Protein AF-A0A426TSX7-F1 (afdb_monomer)

Foldseek 3Di:
DDDDDDDDDDDDDDDDDDDDDDPDDDDPPPPPPPDPVVVVVVVVVVVVVVVLLVVLLVQLLVLLVVLLVLLVQLLVCVVVVNLVSNLVSLVSSLVSLVRSCVSDDPVCVVVSVVLNVLSVVLSVCSVPPPPCSSVSSVVSSVSSVVSSVD

Radius of gyration: 36.73 Å; Cα contacts (8 Å, |Δi|>4): 101; chains: 1; bounding box: 90×80×70 Å

Structure (mmCIF, N/CA/C/O backbone):
data_AF-A0A426TSX7-F1
#
_entry.id   AF-A0A426TSX7-F1
#
loop_
_atom_site.group_PDB
_atom_site.id
_atom_site.type_symbol
_atom_site.label_atom_id
_atom_site.label_alt_id
_atom_site.label_comp_id
_atom_site.label_asym_id
_atom_site.label_entity_id
_atom_site.label_seq_id
_ato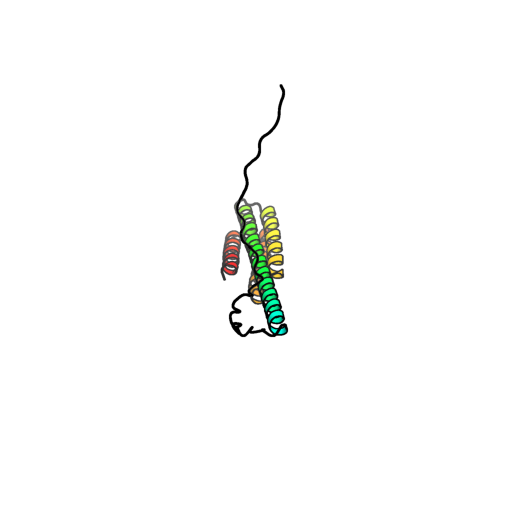m_site.pdbx_PDB_ins_code
_atom_site.Cartn_x
_atom_site.Cartn_y
_atom_site.Cartn_z
_atom_site.occupancy
_atom_site.B_iso_or_equiv
_atom_site.auth_seq_id
_atom_site.auth_comp_id
_atom_site.auth_asym_id
_atom_site.auth_atom_id
_atom_site.pdbx_PDB_model_num
ATOM 1 N N . MET A 1 1 ? 53.652 69.899 -20.343 1.00 41.25 1 MET A N 1
ATOM 2 C CA . MET A 1 1 ? 54.754 68.956 -20.635 1.00 41.25 1 MET A CA 1
ATOM 3 C C . MET A 1 1 ? 54.301 68.113 -21.823 1.00 41.25 1 MET A C 1
ATOM 5 O O . MET A 1 1 ? 53.288 67.455 -21.672 1.00 41.25 1 MET A O 1
ATOM 9 N N . LEU A 1 2 ? 54.712 68.349 -23.075 1.00 38.28 2 LEU A N 1
ATOM 10 C CA . LEU A 1 2 ? 56.045 68.295 -23.712 1.00 38.28 2 LEU A CA 1
ATOM 11 C C . LEU A 1 2 ? 56.627 66.868 -23.847 1.00 38.28 2 LEU A C 1
ATOM 13 O O . LEU A 1 2 ? 57.042 66.286 -22.855 1.00 38.28 2 LEU A O 1
ATOM 17 N N . PHE A 1 3 ? 56.707 66.451 -25.122 1.00 33.59 3 PHE A N 1
ATOM 18 C CA . PHE A 1 3 ? 57.628 65.524 -25.811 1.00 33.59 3 PHE A CA 1
ATOM 19 C C . PHE A 1 3 ? 57.461 63.983 -25.767 1.00 33.59 3 PHE A C 1
ATOM 21 O O . PHE A 1 3 ? 57.418 63.345 -24.724 1.00 33.59 3 PHE A O 1
ATOM 28 N N . ALA A 1 4 ? 57.428 63.427 -26.990 1.00 41.91 4 ALA A N 1
ATOM 29 C CA . ALA A 1 4 ? 57.578 62.028 -27.420 1.00 41.91 4 ALA A CA 1
ATOM 30 C C . ALA A 1 4 ? 59.087 61.673 -27.618 1.00 41.91 4 ALA A C 1
ATOM 32 O O . ALA A 1 4 ? 59.928 62.463 -27.194 1.00 41.91 4 ALA A O 1
ATOM 33 N N . PRO A 1 5 ? 59.478 60.702 -28.473 1.00 62.16 5 PRO A N 1
ATOM 34 C CA . PRO A 1 5 ? 59.404 59.225 -28.441 1.00 62.16 5 PRO A CA 1
ATOM 35 C C . PRO A 1 5 ? 60.822 58.576 -28.522 1.00 62.16 5 PRO A C 1
ATOM 37 O O . PRO A 1 5 ? 61.795 59.294 -28.723 1.00 62.16 5 PRO A O 1
ATOM 40 N N . ALA A 1 6 ? 60.977 57.239 -28.465 1.00 35.38 6 ALA A N 1
ATOM 41 C CA . ALA A 1 6 ? 62.182 56.568 -29.010 1.00 35.38 6 ALA A CA 1
ATOM 42 C C . ALA A 1 6 ? 62.020 55.046 -29.276 1.00 35.38 6 ALA A C 1
ATOM 44 O O . ALA A 1 6 ? 61.793 54.261 -28.361 1.00 35.38 6 ALA A O 1
ATOM 45 N N . LEU A 1 7 ? 62.215 54.655 -30.541 1.00 44.69 7 LEU A N 1
ATOM 46 C CA . LEU A 1 7 ? 62.673 53.350 -31.075 1.00 44.69 7 LEU A CA 1
ATOM 47 C C . LEU A 1 7 ? 64.019 53.632 -31.816 1.00 44.69 7 LEU A C 1
ATOM 49 O O . LEU A 1 7 ? 64.321 54.812 -32.007 1.00 44.69 7 LEU A O 1
ATOM 53 N N . PRO A 1 8 ? 64.692 52.678 -32.502 1.00 61.84 8 PRO A N 1
ATOM 54 C CA . PRO A 1 8 ? 65.390 51.432 -32.128 1.00 61.84 8 PRO A CA 1
ATOM 55 C C . PRO A 1 8 ? 66.887 51.473 -32.592 1.00 61.84 8 PRO A C 1
ATOM 57 O O . PRO A 1 8 ? 67.379 52.545 -32.945 1.00 61.84 8 PRO A O 1
ATOM 60 N N . PRO A 1 9 ? 67.631 50.341 -32.655 1.00 50.03 9 PRO A N 1
ATOM 61 C CA . PRO A 1 9 ? 68.321 50.031 -33.930 1.00 50.03 9 PRO A CA 1
ATOM 62 C C . PRO A 1 9 ? 68.386 48.537 -34.368 1.00 50.03 9 PRO A C 1
ATOM 64 O O . PRO A 1 9 ? 68.792 47.662 -33.610 1.00 50.03 9 PRO A O 1
ATOM 67 N N . THR A 1 10 ? 67.972 48.297 -35.626 1.00 41.41 10 THR A N 1
ATOM 68 C CA . THR A 1 10 ? 68.560 47.574 -36.804 1.00 41.41 10 THR A CA 1
ATOM 69 C C . THR A 1 10 ? 69.954 46.905 -36.605 1.00 41.41 10 THR A C 1
ATOM 71 O O . THR A 1 10 ? 70.786 47.502 -35.937 1.00 41.41 10 THR A O 1
ATOM 74 N N . THR A 1 11 ? 70.383 45.728 -37.122 1.00 38.81 11 THR A N 1
ATOM 75 C CA . THR A 1 11 ? 70.161 44.930 -38.368 1.00 38.81 11 THR A CA 1
ATOM 76 C C . THR A 1 11 ? 70.823 43.536 -38.229 1.00 38.81 11 THR A C 1
ATOM 78 O O . THR A 1 11 ? 71.894 43.477 -37.635 1.00 38.81 11 THR A O 1
ATOM 81 N N . ALA A 1 12 ? 70.311 42.482 -38.893 1.00 35.47 12 ALA A N 1
ATOM 82 C CA . ALA A 1 12 ? 71.093 41.565 -39.759 1.00 35.47 12 ALA A CA 1
ATOM 83 C C . ALA A 1 12 ? 70.191 40.520 -40.460 1.00 35.47 12 ALA A C 1
ATOM 85 O O . ALA A 1 12 ? 69.393 39.828 -39.836 1.00 35.47 12 ALA A O 1
ATOM 86 N N . THR A 1 13 ? 70.351 40.442 -41.778 1.00 46.66 13 THR A N 1
ATOM 87 C CA . THR A 1 13 ? 69.656 39.626 -42.786 1.00 46.66 13 THR A CA 1
ATOM 88 C C . THR A 1 13 ? 70.035 38.141 -42.745 1.00 46.66 13 THR A C 1
ATOM 90 O O . THR A 1 13 ? 71.223 37.843 -42.686 1.00 46.66 13 THR A O 1
ATOM 93 N N . ILE A 1 14 ? 69.073 37.222 -42.941 1.00 40.62 14 ILE A N 1
ATOM 94 C CA . ILE A 1 14 ? 69.319 35.888 -43.533 1.00 40.62 14 ILE A CA 1
ATOM 95 C C . ILE A 1 14 ? 68.201 35.554 -44.540 1.00 40.62 14 ILE A C 1
ATOM 97 O O . ILE A 1 14 ? 67.032 35.867 -44.330 1.00 40.62 14 ILE A O 1
ATOM 101 N N . ALA A 1 15 ? 68.631 34.985 -45.666 1.00 41.19 15 ALA A N 1
ATOM 102 C CA . ALA A 1 15 ? 67.934 34.751 -46.924 1.00 41.19 15 ALA A CA 1
ATOM 103 C C . ALA A 1 15 ? 66.887 33.613 -46.917 1.00 41.19 15 ALA A C 1
ATOM 105 O O . ALA A 1 15 ? 66.852 32.763 -46.032 1.00 41.19 15 ALA A O 1
ATOM 106 N N . ALA A 1 16 ? 66.058 33.608 -47.965 1.00 49.38 16 ALA A N 1
ATOM 107 C CA . ALA A 1 16 ? 64.958 32.685 -48.244 1.00 49.38 16 ALA A CA 1
ATOM 108 C C . ALA A 1 16 ? 65.384 31.270 -48.690 1.00 49.38 16 ALA A C 1
ATOM 110 O O . ALA A 1 16 ? 66.306 31.143 -49.492 1.00 49.38 16 ALA A O 1
ATOM 111 N N . VAL A 1 17 ? 64.613 30.239 -48.300 1.00 44.47 17 VAL A N 1
ATOM 112 C CA . VAL A 1 17 ? 64.403 28.992 -49.074 1.00 44.47 17 VAL A CA 1
ATOM 113 C C . VAL A 1 17 ? 63.034 28.358 -48.739 1.00 44.47 17 VAL A C 1
ATOM 115 O O . VAL A 1 17 ? 62.521 28.522 -47.637 1.00 44.47 17 VAL A O 1
ATOM 118 N N . ALA A 1 18 ? 62.438 27.699 -49.735 1.00 48.75 18 ALA A N 1
ATOM 119 C CA . ALA A 1 18 ? 61.044 27.242 -49.871 1.00 48.75 18 ALA A CA 1
ATOM 120 C C . ALA A 1 18 ? 60.682 25.952 -49.052 1.00 48.75 18 ALA A C 1
ATOM 122 O O . ALA A 1 18 ? 61.526 25.466 -48.304 1.00 48.75 18 ALA A O 1
ATOM 123 N N . PRO A 1 19 ? 59.442 25.403 -49.142 1.00 52.00 19 PRO A N 1
ATOM 124 C CA . PRO A 1 19 ? 58.816 24.549 -48.123 1.00 52.00 19 PRO A CA 1
ATOM 125 C C . PRO A 1 19 ? 59.188 23.060 -48.230 1.00 52.00 19 PRO A C 1
ATOM 127 O O . PRO A 1 19 ? 59.259 22.515 -49.331 1.00 52.00 19 PRO A O 1
ATOM 130 N N . THR A 1 20 ? 59.295 22.368 -47.090 1.00 47.12 20 THR A N 1
ATOM 131 C CA . THR A 1 20 ? 59.410 20.898 -47.040 1.00 47.12 20 THR A CA 1
ATOM 132 C C . THR A 1 20 ? 58.216 20.312 -46.284 1.00 47.12 20 THR A C 1
ATOM 134 O O . THR A 1 20 ? 58.002 20.602 -45.109 1.00 47.12 20 THR A O 1
ATOM 137 N N . ALA A 1 21 ? 57.420 19.517 -46.997 1.00 49.59 21 ALA A N 1
ATOM 138 C CA . ALA A 1 21 ? 56.291 18.736 -46.499 1.00 49.59 21 ALA A CA 1
ATOM 139 C C . ALA A 1 21 ? 56.716 17.707 -45.414 1.00 49.59 21 ALA A C 1
ATOM 141 O O . ALA A 1 21 ? 57.888 17.326 -45.362 1.00 49.59 21 ALA A O 1
ATOM 142 N N . PRO A 1 22 ? 55.788 17.256 -44.545 1.00 57.69 22 PRO A N 1
ATOM 143 C CA . PRO A 1 22 ? 56.086 16.394 -43.395 1.00 57.69 22 PRO A CA 1
ATOM 144 C C . PRO A 1 22 ? 56.437 14.949 -43.803 1.00 57.69 22 PRO A C 1
ATOM 146 O O . PRO A 1 22 ? 56.040 14.507 -44.883 1.00 57.69 22 PRO A O 1
ATOM 149 N N . PRO A 1 23 ? 57.097 14.155 -42.934 1.00 48.78 23 PRO A N 1
ATOM 150 C CA . PRO A 1 23 ? 57.089 12.706 -43.079 1.00 48.78 23 PRO A CA 1
ATOM 151 C C . PRO A 1 23 ? 55.688 12.173 -42.742 1.00 48.78 23 PRO A C 1
ATOM 153 O O . PRO A 1 23 ? 55.265 12.149 -41.586 1.00 48.78 23 PRO A O 1
ATOM 156 N N . THR A 1 24 ? 54.957 11.763 -43.776 1.00 52.91 24 THR A N 1
ATOM 157 C CA . THR A 1 24 ? 53.703 11.011 -43.680 1.00 52.91 24 THR A CA 1
ATOM 158 C C . THR A 1 24 ? 53.946 9.699 -42.932 1.00 52.91 24 THR A C 1
ATOM 160 O O . THR A 1 24 ? 54.622 8.805 -43.441 1.00 52.91 24 THR A O 1
ATOM 163 N N . ALA A 1 25 ? 53.394 9.575 -41.724 1.00 58.25 25 ALA A N 1
ATOM 164 C CA . ALA A 1 25 ? 53.262 8.286 -41.055 1.00 58.25 25 ALA A CA 1
ATOM 165 C C . ALA A 1 25 ? 52.289 7.394 -41.857 1.00 58.25 25 ALA A C 1
ATOM 167 O O . ALA A 1 25 ? 51.297 7.908 -42.383 1.00 58.25 25 ALA A O 1
ATOM 168 N N . PRO A 1 26 ? 52.543 6.078 -41.977 1.00 55.28 26 PRO A N 1
ATOM 169 C CA . PRO A 1 26 ? 51.618 5.177 -42.653 1.00 55.28 26 PRO A CA 1
ATOM 170 C C . PRO A 1 26 ? 50.278 5.147 -41.898 1.00 55.28 26 PRO A C 1
ATOM 172 O O . PRO A 1 26 ? 50.276 5.204 -40.664 1.00 55.28 26 PRO A O 1
ATOM 175 N N . PRO A 1 27 ? 49.133 5.054 -42.597 1.00 52.44 27 PRO A N 1
ATOM 176 C CA . PRO A 1 27 ? 47.844 4.943 -41.935 1.00 52.44 27 PRO A CA 1
ATOM 177 C C . PRO A 1 27 ? 47.809 3.637 -41.140 1.00 52.44 27 PRO A C 1
ATOM 179 O O . PRO A 1 27 ? 47.950 2.543 -41.691 1.00 52.44 27 PRO A O 1
ATOM 182 N N . ALA A 1 28 ? 47.620 3.755 -39.828 1.00 54.03 28 ALA A N 1
ATOM 183 C CA . ALA A 1 28 ? 47.175 2.638 -39.019 1.00 54.03 28 ALA A CA 1
ATOM 184 C C . ALA A 1 28 ? 45.768 2.272 -39.508 1.00 54.03 28 ALA A C 1
ATOM 186 O O . ALA A 1 28 ? 44.803 2.980 -39.231 1.00 54.03 28 ALA A O 1
ATOM 187 N N . ASN A 1 29 ? 45.665 1.184 -40.271 1.00 52.78 29 ASN A N 1
ATOM 188 C CA . ASN A 1 29 ? 44.397 0.534 -40.572 1.00 52.78 29 ASN A CA 1
ATOM 189 C C . ASN A 1 29 ? 43.874 -0.095 -39.277 1.00 52.78 29 ASN A C 1
ATOM 191 O O . ASN A 1 29 ? 44.003 -1.297 -39.058 1.00 52.78 29 ASN A O 1
ATOM 195 N N . THR A 1 30 ? 43.314 0.717 -38.386 1.00 57.16 30 THR A N 1
ATOM 196 C CA . THR A 1 30 ? 42.364 0.216 -37.402 1.00 57.16 30 THR A CA 1
ATOM 197 C C . THR A 1 30 ? 41.161 -0.286 -38.195 1.00 57.16 30 THR A C 1
ATOM 199 O O . THR A 1 30 ? 40.548 0.508 -38.914 1.00 57.16 30 THR A O 1
ATOM 202 N N . PRO A 1 31 ? 40.798 -1.580 -38.129 1.00 50.06 31 PRO A N 1
ATOM 203 C CA . PRO A 1 31 ? 39.512 -2.000 -38.647 1.00 50.06 31 PRO A CA 1
ATOM 204 C C . PRO A 1 31 ? 38.455 -1.260 -37.827 1.00 50.06 31 PRO A C 1
ATOM 206 O O . PRO A 1 31 ? 38.238 -1.554 -36.652 1.00 50.06 31 PRO A O 1
ATOM 209 N N . ALA A 1 32 ? 37.829 -0.252 -38.433 1.00 59.72 32 ALA A N 1
ATOM 210 C CA . ALA A 1 32 ? 36.583 0.285 -37.932 1.00 59.72 32 ALA A CA 1
ATOM 211 C C . ALA A 1 32 ? 35.578 -0.864 -38.020 1.00 59.72 32 ALA A C 1
ATOM 213 O O . ALA A 1 32 ? 35.053 -1.165 -39.093 1.00 59.72 32 ALA A O 1
ATOM 214 N N . SER A 1 33 ? 35.370 -1.554 -36.899 1.00 50.91 33 SER A N 1
ATOM 215 C CA . SER A 1 33 ? 34.226 -2.437 -36.726 1.00 50.91 33 SER A CA 1
ATOM 216 C C . SER A 1 33 ? 32.992 -1.542 -36.771 1.00 50.91 33 SER A C 1
ATOM 218 O O . SER A 1 33 ? 32.554 -0.998 -35.759 1.00 50.91 33 SER A O 1
ATOM 220 N N . SER A 1 34 ? 32.502 -1.284 -37.982 1.00 58.34 34 SER A N 1
ATOM 221 C CA . SER A 1 34 ? 31.189 -0.700 -38.185 1.00 58.34 34 SER A CA 1
ATOM 222 C C . SER A 1 34 ? 30.208 -1.797 -37.818 1.00 58.34 34 SER A C 1
ATOM 224 O O . SER A 1 34 ? 29.898 -2.687 -38.607 1.00 58.34 34 SER A O 1
ATOM 226 N N . LEU A 1 35 ? 29.770 -1.781 -36.560 1.00 61.47 35 LEU A N 1
ATOM 227 C CA . LEU A 1 35 ? 28.538 -2.461 -36.213 1.00 61.47 35 LEU A CA 1
ATOM 228 C C . LEU A 1 35 ? 27.472 -2.017 -37.230 1.00 61.47 35 LEU A C 1
ATOM 230 O O . LEU A 1 35 ? 27.386 -0.815 -37.509 1.00 61.47 35 LEU A O 1
ATOM 234 N N . PRO A 1 36 ? 26.694 -2.947 -37.814 1.00 68.00 36 PRO A N 1
ATOM 235 C CA . PRO A 1 36 ? 25.604 -2.564 -38.693 1.00 68.00 36 PRO A CA 1
ATOM 236 C C . PRO A 1 36 ? 24.722 -1.564 -37.943 1.00 68.00 36 PRO A C 1
ATOM 238 O O . PRO A 1 36 ? 24.363 -1.821 -36.794 1.00 68.00 36 PRO A O 1
ATOM 241 N N . ALA A 1 37 ? 24.401 -0.429 -38.569 1.00 71.31 37 ALA A N 1
ATOM 242 C CA . ALA A 1 37 ? 23.615 0.634 -37.937 1.00 71.31 37 ALA A CA 1
ATOM 243 C C . ALA A 1 37 ? 22.287 0.101 -37.357 1.00 71.31 37 ALA A C 1
ATOM 245 O O . ALA A 1 37 ? 21.857 0.514 -36.279 1.00 71.31 37 ALA A O 1
ATOM 246 N N . ASP A 1 38 ? 21.707 -0.905 -38.017 1.00 72.31 38 ASP A N 1
ATOM 247 C CA . ASP A 1 38 ? 20.515 -1.623 -37.565 1.00 72.31 38 ASP A CA 1
ATOM 248 C C . ASP A 1 38 ? 20.727 -2.356 -36.231 1.00 72.31 38 ASP A C 1
ATOM 250 O O . ASP A 1 38 ? 19.828 -2.403 -35.393 1.00 72.31 38 ASP A O 1
ATOM 254 N N . LEU A 1 39 ? 21.920 -2.908 -35.989 1.00 78.56 39 LEU A N 1
ATOM 255 C CA . LEU A 1 39 ? 22.233 -3.580 -34.728 1.00 78.56 39 LEU A CA 1
ATOM 256 C C . LEU A 1 39 ? 22.390 -2.569 -33.586 1.00 78.56 39 LEU A C 1
ATOM 258 O O . LEU A 1 39 ? 21.886 -2.816 -32.495 1.00 78.56 39 LEU A O 1
ATOM 262 N N . SER A 1 40 ? 23.020 -1.413 -33.830 1.00 84.50 40 SER A N 1
ATOM 263 C CA . SER A 1 40 ? 23.110 -0.342 -32.825 1.00 84.50 40 SER A CA 1
ATOM 264 C C . SER A 1 40 ? 21.750 0.269 -32.479 1.00 84.50 40 SER A C 1
ATOM 266 O O . SER A 1 40 ? 21.483 0.523 -31.308 1.00 84.50 40 SER A O 1
ATOM 268 N N . GLU A 1 41 ? 20.872 0.448 -33.468 1.00 90.31 41 GLU A N 1
ATOM 269 C CA . GLU A 1 41 ? 19.510 0.953 -33.261 1.00 90.31 41 GLU A CA 1
ATOM 270 C C . GLU A 1 41 ? 18.662 -0.043 -32.451 1.00 90.31 41 GLU A C 1
ATOM 272 O O . GLU A 1 41 ? 17.977 0.342 -31.505 1.00 90.31 41 GLU A O 1
ATOM 277 N N . ASN A 1 42 ? 18.750 -1.342 -32.760 1.00 90.81 42 ASN A N 1
ATOM 278 C CA . ASN A 1 42 ? 18.050 -2.380 -31.999 1.00 90.81 42 ASN A CA 1
ATOM 279 C C . ASN A 1 42 ? 18.538 -2.471 -30.545 1.00 90.81 42 ASN A C 1
ATOM 281 O O . ASN A 1 42 ? 17.721 -2.633 -29.639 1.00 90.81 42 ASN A O 1
ATOM 285 N N . LEU A 1 43 ? 19.847 -2.330 -30.305 1.00 92.94 43 LEU A N 1
ATOM 286 C CA . LEU A 1 43 ? 20.403 -2.289 -28.949 1.00 92.94 43 LEU A CA 1
ATOM 287 C C . LEU A 1 43 ? 19.938 -1.052 -28.174 1.00 92.94 43 LEU A C 1
ATOM 289 O O . LEU A 1 43 ? 19.603 -1.165 -26.998 1.00 92.94 43 LEU A O 1
ATOM 293 N N . LEU A 1 44 ? 19.876 0.113 -28.826 1.00 94.19 44 LEU A N 1
ATOM 294 C CA . LEU A 1 44 ? 19.368 1.335 -28.204 1.00 94.19 44 LEU A CA 1
ATOM 295 C C . LEU A 1 44 ? 17.891 1.194 -27.811 1.00 94.19 44 LEU A C 1
ATOM 297 O O . LEU A 1 44 ? 17.510 1.588 -26.711 1.00 94.19 44 LEU A O 1
ATOM 301 N N . ARG A 1 45 ? 17.066 0.596 -28.679 1.00 94.69 45 ARG A N 1
ATOM 302 C CA . ARG A 1 45 ? 15.654 0.312 -28.377 1.00 94.69 45 ARG A CA 1
ATOM 303 C C . ARG A 1 45 ? 15.495 -0.647 -27.211 1.00 94.69 45 ARG A C 1
ATOM 305 O O . ARG A 1 45 ? 14.647 -0.408 -26.360 1.00 94.69 45 ARG A O 1
ATOM 312 N N . LEU A 1 46 ? 16.307 -1.701 -27.160 1.00 95.31 46 LEU A N 1
ATOM 313 C CA . LEU A 1 46 ? 16.286 -2.640 -26.042 1.00 95.31 46 LEU A CA 1
ATOM 314 C C . LEU A 1 46 ? 16.657 -1.940 -24.728 1.00 95.31 46 LEU A C 1
ATOM 316 O O . LEU A 1 46 ? 15.920 -2.051 -23.758 1.00 95.31 46 LEU A O 1
ATOM 320 N N . ALA A 1 47 ? 17.725 -1.137 -24.728 1.00 94.56 47 ALA A N 1
ATOM 321 C CA . ALA A 1 47 ? 18.132 -0.370 -23.551 1.00 94.56 47 ALA A CA 1
ATOM 322 C C . ALA A 1 47 ? 17.054 0.625 -23.085 1.00 94.56 47 ALA A C 1
ATOM 324 O O . ALA A 1 47 ? 16.906 0.857 -21.887 1.00 94.56 47 ALA A O 1
ATOM 325 N N . LEU A 1 48 ? 16.297 1.213 -24.018 1.00 96.69 48 LEU A N 1
ATOM 326 C CA . LEU A 1 48 ? 15.179 2.093 -23.683 1.00 96.69 48 LEU A CA 1
ATOM 327 C C . LEU A 1 48 ? 14.034 1.322 -23.013 1.00 96.69 48 LEU A C 1
ATOM 329 O O . LEU A 1 48 ? 13.520 1.785 -22.000 1.00 96.69 48 LEU A O 1
ATOM 333 N N . ILE A 1 49 ? 13.673 0.148 -23.539 1.00 96.31 49 ILE A N 1
ATOM 334 C CA . ILE A 1 49 ? 12.643 -0.721 -22.946 1.00 96.31 49 ILE A CA 1
ATOM 335 C C . ILE A 1 49 ? 13.053 -1.145 -21.531 1.00 96.31 49 ILE A C 1
ATOM 337 O O . ILE A 1 49 ? 12.263 -0.999 -20.601 1.00 96.31 49 ILE A O 1
ATOM 341 N N . ASP A 1 50 ? 14.303 -1.577 -21.350 1.00 95.50 50 ASP A N 1
ATOM 342 C CA . ASP A 1 50 ? 14.827 -1.966 -20.038 1.00 95.50 50 ASP A CA 1
ATOM 343 C C . ASP A 1 50 ? 14.773 -0.798 -19.037 1.00 95.50 50 ASP A C 1
ATOM 345 O O . ASP A 1 50 ? 14.426 -0.978 -17.867 1.00 95.50 50 ASP A O 1
ATOM 349 N N . LEU A 1 51 ? 15.089 0.422 -19.484 1.00 96.00 51 LEU A N 1
ATOM 350 C CA . LEU A 1 51 ? 15.022 1.615 -18.640 1.00 96.00 51 LEU A CA 1
ATOM 351 C C . LEU A 1 51 ? 13.577 1.971 -18.260 1.00 96.00 51 LEU A C 1
ATOM 353 O O . LEU A 1 51 ? 13.313 2.342 -17.114 1.00 96.00 51 LEU A O 1
ATOM 357 N N . GLU A 1 52 ? 12.636 1.856 -19.197 1.00 95.75 52 GLU A N 1
ATOM 358 C CA . GLU A 1 52 ? 11.208 2.054 -18.933 1.00 95.75 52 GLU A CA 1
ATOM 359 C C . GLU A 1 52 ? 10.672 1.016 -17.937 1.00 95.75 52 GLU A C 1
ATOM 361 O O . GLU A 1 52 ? 9.900 1.365 -17.038 1.00 95.75 52 GLU A O 1
ATOM 366 N N . ASP A 1 53 ? 11.117 -0.238 -18.037 1.00 94.62 53 ASP A N 1
ATOM 367 C CA . ASP A 1 53 ? 10.794 -1.301 -17.082 1.00 94.62 53 ASP A CA 1
ATOM 368 C C . ASP A 1 53 ? 11.316 -0.991 -15.680 1.00 94.62 53 ASP A C 1
ATOM 370 O O . ASP A 1 53 ? 10.549 -1.027 -14.712 1.00 94.62 53 ASP A O 1
ATOM 374 N N . GLN A 1 54 ? 12.581 -0.584 -15.563 1.00 95.25 54 GLN A N 1
ATOM 375 C CA . GLN A 1 54 ? 13.161 -0.154 -14.288 1.00 95.25 54 GLN A CA 1
ATOM 376 C C . GLN A 1 54 ? 12.412 1.045 -13.699 1.00 95.25 54 GLN A C 1
ATOM 378 O O . GLN A 1 54 ? 12.128 1.086 -12.500 1.00 95.25 54 GLN A O 1
ATOM 383 N N . GLN A 1 55 ? 12.039 2.020 -14.531 1.00 96.38 55 GLN A N 1
ATOM 384 C CA . GLN A 1 55 ? 11.269 3.173 -14.080 1.00 96.38 55 GLN A CA 1
ATOM 385 C C . GLN A 1 55 ? 9.888 2.758 -13.557 1.00 96.38 55 GLN A C 1
ATOM 387 O O . GLN A 1 55 ? 9.430 3.288 -12.540 1.00 96.38 55 GLN A O 1
ATOM 392 N N . ARG A 1 56 ? 9.201 1.837 -14.240 1.00 95.56 56 ARG A N 1
ATOM 393 C CA . ARG A 1 56 ? 7.906 1.305 -13.795 1.00 95.56 56 ARG A CA 1
ATOM 394 C C . ARG A 1 56 ? 8.026 0.596 -12.451 1.00 95.56 56 ARG A C 1
ATOM 396 O O . ARG A 1 56 ? 7.242 0.903 -11.552 1.00 95.56 56 ARG A O 1
ATOM 403 N N . HIS A 1 57 ? 9.046 -0.243 -12.294 1.00 95.06 57 HIS A N 1
ATOM 404 C CA . HIS A 1 57 ? 9.339 -0.929 -11.038 1.00 95.06 57 HIS A CA 1
ATOM 405 C C . HIS A 1 57 ? 9.529 0.062 -9.885 1.00 95.06 57 HIS A C 1
ATOM 407 O O . HIS A 1 57 ? 8.778 0.039 -8.914 1.00 95.06 57 HIS A O 1
ATOM 413 N N . LEU A 1 58 ? 10.425 1.041 -10.047 1.00 96.25 58 LEU A N 1
ATOM 414 C CA . LEU A 1 58 ? 10.681 2.055 -9.019 1.00 96.25 58 LEU A CA 1
ATOM 415 C C . LEU A 1 58 ? 9.428 2.862 -8.650 1.00 96.25 58 LEU A C 1
ATOM 417 O O . LEU A 1 58 ? 9.237 3.238 -7.493 1.00 96.25 58 LEU A O 1
ATOM 421 N N . ARG A 1 59 ? 8.555 3.150 -9.623 1.00 97.62 59 ARG A N 1
ATOM 422 C CA . ARG A 1 59 ? 7.277 3.826 -9.352 1.00 97.62 59 ARG A CA 1
ATOM 423 C C . ARG A 1 59 ? 6.341 2.941 -8.542 1.00 97.62 59 ARG A C 1
ATOM 425 O O . ARG A 1 59 ? 5.717 3.453 -7.615 1.00 97.62 59 ARG A O 1
ATOM 432 N N . SER A 1 60 ? 6.239 1.658 -8.887 1.00 97.44 60 SER A N 1
ATOM 433 C CA . SER A 1 60 ? 5.460 0.680 -8.124 1.00 97.44 60 SER A CA 1
ATOM 434 C C . SER A 1 60 ? 5.912 0.655 -6.662 1.00 97.44 60 SER A C 1
ATOM 436 O O . SER A 1 60 ? 5.091 0.876 -5.768 1.00 97.44 60 SER A O 1
ATOM 438 N N . ASP A 1 61 ? 7.219 0.528 -6.426 1.00 97.38 61 ASP A N 1
ATOM 439 C CA . ASP A 1 61 ? 7.806 0.465 -5.082 1.00 97.38 61 ASP A CA 1
ATOM 440 C C . ASP A 1 61 ? 7.559 1.742 -4.284 1.00 97.38 61 ASP A C 1
ATOM 442 O O . ASP A 1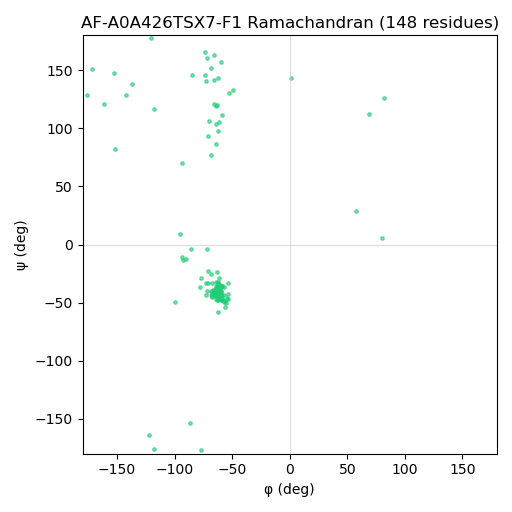 61 ? 7.182 1.692 -3.114 1.00 97.38 61 ASP A O 1
ATOM 446 N N . LEU A 1 62 ? 7.697 2.909 -4.922 1.00 98.00 62 LEU A N 1
ATOM 447 C CA . LEU A 1 62 ? 7.407 4.196 -4.290 1.00 98.00 62 LEU A CA 1
ATOM 448 C C . LEU A 1 62 ? 5.956 4.247 -3.803 1.00 98.00 62 LEU A C 1
ATOM 450 O O . LEU A 1 62 ? 5.692 4.635 -2.662 1.00 98.00 62 LEU A O 1
ATOM 454 N N . TYR A 1 63 ? 4.999 3.852 -4.645 1.00 98.31 63 TYR A N 1
ATOM 455 C CA . TYR A 1 63 ? 3.595 3.833 -4.244 1.00 98.31 63 TYR A CA 1
ATOM 456 C C . TYR A 1 63 ? 3.308 2.781 -3.169 1.00 98.31 63 TYR A C 1
ATOM 458 O O . TYR A 1 63 ? 2.492 3.045 -2.285 1.00 98.31 63 TYR A O 1
ATOM 466 N N . LEU A 1 64 ? 4.003 1.643 -3.181 1.00 97.75 64 LEU A N 1
ATOM 467 C CA . LEU A 1 64 ? 3.886 0.630 -2.137 1.00 97.75 64 LEU A CA 1
ATOM 468 C C . LEU A 1 64 ? 4.424 1.140 -0.790 1.00 97.75 64 LEU A C 1
ATOM 470 O O . LEU A 1 64 ? 3.743 1.036 0.228 1.00 97.75 64 LEU A O 1
ATOM 474 N N . LEU A 1 65 ? 5.584 1.799 -0.785 1.00 97.88 65 LEU A N 1
ATOM 475 C CA . LEU A 1 65 ? 6.139 2.472 0.395 1.00 97.88 65 LEU A CA 1
ATOM 476 C C . LEU A 1 65 ? 5.220 3.590 0.899 1.00 97.88 65 LEU A C 1
ATOM 478 O O . LEU A 1 65 ? 5.021 3.748 2.103 1.00 97.88 65 LEU A O 1
ATOM 482 N N . ARG A 1 66 ? 4.599 4.347 -0.010 1.00 98.12 66 ARG A N 1
ATOM 483 C CA . ARG A 1 66 ? 3.587 5.343 0.359 1.00 98.12 66 ARG A CA 1
ATOM 484 C C . ARG A 1 66 ? 2.375 4.698 1.031 1.00 98.12 66 ARG A C 1
ATOM 486 O O . ARG A 1 66 ? 1.871 5.259 2.002 1.00 98.12 66 ARG A O 1
ATOM 493 N N . ALA A 1 67 ? 1.922 3.545 0.538 1.00 98.25 67 ALA A N 1
ATOM 494 C CA . ALA A 1 67 ? 0.842 2.788 1.163 1.00 98.25 67 ALA A CA 1
ATOM 495 C C . ALA A 1 67 ? 1.227 2.364 2.589 1.00 98.25 67 ALA A C 1
ATOM 497 O O . ALA A 1 67 ? 0.424 2.528 3.502 1.00 98.25 67 ALA A O 1
ATOM 498 N N . VAL A 1 68 ? 2.467 1.911 2.803 1.00 98.00 68 VAL A N 1
ATOM 499 C CA . VAL A 1 68 ? 2.996 1.569 4.136 1.00 98.00 68 VAL A CA 1
ATOM 500 C C . VAL A 1 68 ? 2.950 2.764 5.092 1.00 98.00 68 VAL A C 1
ATOM 502 O O . VAL A 1 68 ? 2.463 2.619 6.209 1.00 98.00 68 VAL A O 1
ATOM 505 N N . VAL A 1 69 ? 3.393 3.948 4.657 1.00 97.19 69 VAL A N 1
ATOM 506 C CA . VAL A 1 69 ? 3.347 5.167 5.489 1.00 97.19 69 VAL A CA 1
ATOM 507 C C . VAL A 1 69 ? 1.908 5.525 5.876 1.00 97.19 69 VAL A C 1
ATOM 509 O O . VAL A 1 69 ? 1.628 5.798 7.036 1.00 97.19 69 VAL A O 1
ATOM 512 N N . GLN A 1 70 ? 0.970 5.460 4.932 1.00 97.69 70 GLN A N 1
ATOM 513 C CA . GLN A 1 70 ? -0.446 5.746 5.203 1.00 97.69 70 GLN A CA 1
ATOM 514 C C . GLN A 1 70 ? -1.101 4.689 6.108 1.00 97.69 70 GLN A C 1
ATOM 516 O O . GLN A 1 70 ? -2.078 4.964 6.803 1.00 97.69 70 GLN A O 1
ATOM 521 N N . LEU A 1 71 ? -0.566 3.469 6.112 1.00 97.56 71 LEU A N 1
ATOM 522 C CA . LEU A 1 71 ? -1.004 2.399 6.998 1.00 97.56 71 LEU A CA 1
ATOM 523 C C . LEU A 1 71 ? -0.534 2.662 8.439 1.00 97.56 71 LEU A C 1
ATOM 525 O O . LEU A 1 71 ? -1.274 2.376 9.380 1.00 97.56 71 LEU A O 1
ATOM 529 N N . ASP A 1 72 ? 0.637 3.280 8.618 1.00 97.56 72 ASP A N 1
ATOM 530 C CA . ASP A 1 72 ? 1.101 3.757 9.926 1.00 97.56 72 ASP A CA 1
ATOM 531 C C . ASP A 1 72 ? 0.170 4.850 10.493 1.00 97.56 72 ASP A C 1
ATOM 533 O O . ASP A 1 72 ? -0.160 4.808 11.682 1.00 97.56 72 ASP A O 1
ATOM 537 N N . ASP A 1 73 ? -0.360 5.744 9.648 1.00 97.62 73 ASP A N 1
ATOM 538 C CA . ASP A 1 73 ? -1.386 6.719 10.056 1.00 97.62 73 ASP A CA 1
ATOM 539 C C . ASP A 1 73 ? -2.682 6.023 10.518 1.00 97.62 73 ASP A C 1
ATOM 541 O O . ASP A 1 73 ? -3.246 6.366 11.560 1.00 97.62 73 ASP A O 1
ATOM 545 N N . ALA A 1 74 ? -3.132 4.992 9.790 1.00 97.31 74 ALA A N 1
ATOM 546 C CA . ALA A 1 74 ? -4.310 4.208 10.170 1.00 9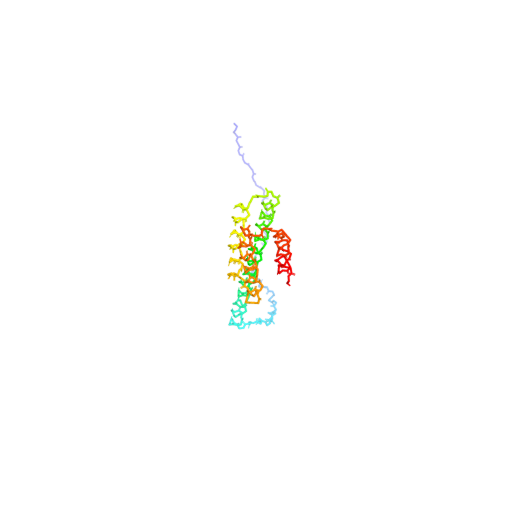7.31 74 ALA A CA 1
ATOM 547 C C . ALA A 1 74 ? -4.112 3.480 11.512 1.00 97.31 74 ALA A C 1
ATOM 549 O O . ALA A 1 74 ? -5.016 3.453 12.349 1.00 97.31 74 ALA A O 1
ATOM 550 N N . LEU A 1 75 ? -2.921 2.921 11.746 1.00 97.25 75 LEU A N 1
ATOM 551 C CA . LEU A 1 75 ? -2.557 2.283 13.013 1.00 97.25 75 LEU A CA 1
ATOM 552 C C . LEU A 1 75 ? -2.557 3.275 14.181 1.00 97.25 75 LEU A C 1
ATOM 554 O O . LEU A 1 75 ? -3.036 2.944 15.266 1.00 97.25 75 LEU A O 1
ATOM 558 N N . LEU A 1 76 ? -2.034 4.485 13.979 1.00 97.31 76 LEU A N 1
ATOM 559 C CA . LEU A 1 76 ? -2.045 5.530 15.003 1.00 97.31 76 LEU A CA 1
ATOM 560 C C . LEU A 1 76 ? -3.480 5.971 15.337 1.00 97.31 76 LEU A C 1
ATOM 562 O O . LEU A 1 76 ? -3.830 6.146 16.509 1.00 97.31 76 LEU A O 1
ATOM 566 N N . ALA A 1 77 ? -4.329 6.106 14.318 1.00 96.44 77 ALA A N 1
ATOM 567 C CA . ALA A 1 77 ? -5.738 6.430 14.493 1.00 96.44 77 ALA A CA 1
ATOM 568 C C . ALA A 1 77 ? -6.484 5.340 15.284 1.00 96.44 77 ALA A C 1
ATOM 570 O O . ALA A 1 77 ? -7.213 5.658 16.223 1.00 96.44 77 ALA A O 1
ATOM 571 N N . LEU A 1 78 ? -6.248 4.056 14.992 1.00 94.81 78 LEU A N 1
ATOM 572 C CA . LEU A 1 78 ? -6.827 2.950 15.767 1.00 94.81 78 LEU A CA 1
ATOM 573 C C . LEU A 1 78 ? -6.387 2.966 17.236 1.00 94.81 78 LEU A C 1
ATOM 575 O O . LEU A 1 78 ? -7.228 2.862 18.127 1.00 94.81 78 LEU A O 1
ATOM 579 N N . GLN A 1 79 ? -5.097 3.184 17.507 1.00 93.62 79 GLN A N 1
ATOM 580 C CA . GLN A 1 79 ? -4.565 3.267 18.876 1.00 93.62 79 GLN A CA 1
ATOM 581 C C . GLN A 1 79 ? -5.170 4.416 19.689 1.00 93.62 79 GLN A C 1
ATOM 583 O O . GLN A 1 79 ? -5.262 4.336 20.914 1.00 93.62 79 GLN A O 1
ATOM 588 N N . THR A 1 80 ? -5.586 5.488 19.015 1.00 95.31 80 THR A N 1
ATOM 589 C CA . THR A 1 80 ? -6.237 6.650 19.632 1.00 95.31 80 THR A CA 1
ATOM 590 C C . THR A 1 80 ? -7.768 6.580 19.578 1.00 95.31 80 THR A C 1
ATOM 592 O O . THR A 1 80 ? -8.432 7.542 19.961 1.00 95.31 80 THR A O 1
ATOM 595 N N . ASN A 1 81 ? -8.337 5.437 19.170 1.00 93.31 81 ASN A N 1
ATOM 596 C CA . ASN A 1 81 ? -9.776 5.193 18.994 1.00 93.31 81 ASN A CA 1
ATOM 597 C C . ASN A 1 81 ? -10.464 6.159 18.008 1.00 93.31 81 ASN A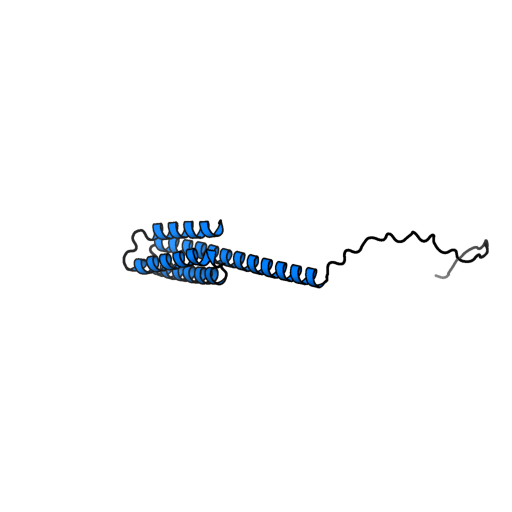 C 1
ATOM 599 O O . ASN A 1 81 ? -11.657 6.445 18.122 1.00 93.31 81 ASN A O 1
ATOM 603 N N . GLN A 1 82 ? -9.724 6.673 17.027 1.00 95.44 82 GLN A N 1
ATOM 604 C CA . GLN A 1 82 ? -10.220 7.570 15.984 1.00 95.44 82 GLN A CA 1
ATOM 605 C C . GLN A 1 82 ? -10.632 6.767 14.741 1.00 95.44 82 GLN A C 1
ATOM 607 O O . GLN A 1 82 ? -9.977 6.825 13.704 1.00 95.44 82 GLN A O 1
ATOM 612 N N . PHE A 1 83 ? -11.722 5.999 14.834 1.00 94.38 83 PHE A N 1
ATOM 613 C CA . PHE A 1 83 ? -12.133 5.066 13.769 1.00 94.38 83 PHE A CA 1
ATOM 614 C C . PHE A 1 83 ? -12.425 5.744 12.420 1.00 94.38 83 PHE A C 1
ATOM 616 O O . PHE A 1 83 ? -12.014 5.235 11.385 1.00 94.38 83 PHE A O 1
ATOM 623 N N . GLU A 1 84 ? -13.045 6.925 12.420 1.00 95.56 84 GLU A N 1
ATOM 624 C CA . GLU A 1 84 ? -13.284 7.714 11.197 1.00 95.56 84 GLU A CA 1
ATOM 625 C C . GLU A 1 84 ? -11.986 8.192 10.527 1.00 95.56 84 GLU A C 1
ATOM 627 O O . GLU A 1 84 ? -11.922 8.367 9.311 1.00 95.56 84 GLU A O 1
ATOM 632 N N . GLU A 1 85 ? -10.947 8.457 11.322 1.00 96.31 85 GLU A N 1
ATOM 633 C CA . GLU A 1 85 ? -9.633 8.833 10.796 1.00 96.31 85 GLU A CA 1
ATOM 634 C C . GLU A 1 85 ? -8.889 7.595 10.285 1.00 96.31 85 GLU A C 1
ATOM 636 O O . GLU A 1 85 ? -8.255 7.648 9.234 1.00 96.31 85 GLU A O 1
ATOM 641 N N . ALA A 1 86 ? -9.042 6.456 10.969 1.00 96.81 86 ALA A N 1
ATOM 642 C CA . ALA A 1 86 ? -8.511 5.178 10.517 1.00 96.81 86 ALA A CA 1
ATOM 643 C C . ALA A 1 86 ? -9.118 4.766 9.166 1.00 96.81 86 ALA A C 1
ATOM 645 O O . ALA A 1 86 ? -8.371 4.394 8.264 1.00 96.81 86 ALA A O 1
ATOM 646 N N . ASP A 1 87 ? -10.436 4.896 8.986 1.00 96.38 87 ASP A N 1
ATOM 647 C CA . ASP A 1 87 ? -11.110 4.622 7.710 1.00 96.38 87 ASP A CA 1
ATOM 648 C C . ASP A 1 87 ? -10.581 5.522 6.580 1.00 96.38 87 ASP A C 1
ATOM 650 O O . ASP A 1 87 ? -10.179 5.049 5.509 1.00 96.38 87 ASP A O 1
ATOM 654 N N . ARG A 1 88 ? -10.473 6.831 6.846 1.00 96.62 88 ARG A N 1
ATOM 655 C CA . ARG A 1 88 ? -9.906 7.797 5.894 1.00 96.62 88 ARG A CA 1
ATOM 656 C C . ARG A 1 88 ? -8.459 7.474 5.529 1.00 96.62 88 ARG A C 1
ATOM 658 O O . ARG A 1 88 ? -8.115 7.520 4.345 1.00 96.62 88 ARG A O 1
ATOM 665 N N . ALA A 1 89 ? -7.627 7.102 6.497 1.00 97.38 89 ALA A N 1
ATOM 666 C CA . ALA A 1 89 ? -6.259 6.665 6.245 1.00 97.38 89 ALA A CA 1
ATOM 667 C C . ALA A 1 89 ? -6.226 5.376 5.401 1.00 97.38 89 ALA A C 1
ATOM 669 O O . ALA A 1 89 ? -5.503 5.316 4.405 1.00 97.38 89 ALA A O 1
ATOM 670 N N . MET A 1 90 ? -7.076 4.385 5.695 1.00 97.19 90 MET A N 1
ATOM 671 C CA . MET A 1 90 ? -7.185 3.153 4.898 1.00 97.19 90 MET A CA 1
ATOM 672 C C . MET A 1 90 ? -7.617 3.418 3.448 1.00 97.19 90 MET A C 1
ATOM 674 O O . MET A 1 90 ? -7.125 2.760 2.530 1.00 97.19 90 MET A O 1
ATOM 678 N N . LEU A 1 91 ? -8.477 4.408 3.193 1.00 97.19 91 LEU A N 1
ATOM 679 C CA . LEU A 1 91 ? -8.807 4.829 1.825 1.00 97.19 91 LEU A CA 1
ATOM 680 C C . LEU A 1 91 ? -7.592 5.387 1.072 1.00 97.19 91 LEU A C 1
ATOM 682 O O . LEU A 1 91 ? -7.467 5.174 -0.137 1.00 97.19 91 LEU A O 1
ATOM 686 N N . LEU A 1 92 ? -6.690 6.087 1.762 1.00 98.06 92 LEU A N 1
ATOM 687 C CA . LEU A 1 92 ? -5.445 6.561 1.162 1.00 98.06 92 LEU A CA 1
ATOM 688 C C . LEU A 1 92 ? -4.522 5.390 0.816 1.00 98.06 92 LEU A C 1
ATOM 690 O O . LEU A 1 92 ? -4.043 5.343 -0.320 1.00 98.06 92 LEU A O 1
ATOM 694 N N . VAL A 1 93 ? -4.371 4.420 1.728 1.00 98.19 93 VAL A N 1
ATOM 695 C CA . VAL A 1 93 ? -3.618 3.178 1.477 1.00 98.19 93 VAL A CA 1
ATOM 696 C C . VAL A 1 93 ? -4.154 2.482 0.224 1.00 98.19 93 VAL A C 1
ATOM 698 O O . VAL A 1 93 ? -3.380 2.121 -0.659 1.00 98.19 93 VAL A O 1
ATOM 701 N N . TYR A 1 94 ? -5.479 2.360 0.088 1.00 97.06 94 TYR A N 1
ATOM 702 C CA . TYR A 1 94 ? -6.108 1.729 -1.076 1.00 97.06 94 TYR A CA 1
ATOM 703 C C . TYR A 1 94 ? -5.738 2.435 -2.388 1.00 97.06 94 TYR A C 1
ATOM 705 O O . TYR A 1 94 ? -5.362 1.788 -3.363 1.00 97.06 94 TYR A O 1
ATOM 713 N N . ARG A 1 95 ? -5.765 3.775 -2.405 1.00 97.56 95 ARG A N 1
ATOM 714 C CA . ARG A 1 95 ? -5.361 4.563 -3.582 1.00 97.56 95 ARG A CA 1
ATOM 715 C C . ARG A 1 95 ? -3.882 4.398 -3.910 1.00 97.56 95 ARG A C 1
ATOM 717 O O . ARG A 1 95 ? -3.529 4.347 -5.084 1.00 97.56 95 ARG A O 1
ATOM 724 N N . ALA A 1 96 ? -3.015 4.340 -2.903 1.00 98.12 96 ALA A N 1
ATOM 725 C CA . ALA A 1 96 ? -1.593 4.102 -3.117 1.00 98.12 96 ALA A CA 1
ATOM 726 C C . ALA A 1 96 ? -1.348 2.697 -3.691 1.00 98.12 96 ALA A C 1
ATOM 728 O O . ALA A 1 96 ? -0.596 2.560 -4.652 1.00 98.12 96 ALA A O 1
ATOM 729 N N . LEU A 1 97 ? -2.060 1.679 -3.200 1.00 98.00 97 LEU A N 1
ATOM 730 C CA . LEU A 1 97 ? -2.009 0.323 -3.754 1.00 98.00 97 LEU A CA 1
ATOM 731 C C . LEU A 1 97 ? -2.535 0.243 -5.190 1.00 98.00 97 LEU A C 1
ATOM 733 O O . LEU A 1 97 ? -1.957 -0.475 -6.001 1.00 98.00 97 LEU A O 1
ATOM 737 N N . ASP A 1 98 ? -3.585 0.992 -5.533 1.00 97.81 98 ASP A N 1
ATOM 738 C CA . ASP A 1 98 ? -4.074 1.085 -6.914 1.00 97.81 98 ASP A CA 1
ATOM 739 C C . ASP A 1 98 ? -3.007 1.676 -7.849 1.00 97.81 98 ASP A C 1
ATOM 741 O O . ASP A 1 98 ? -2.829 1.203 -8.972 1.00 97.81 98 ASP A O 1
ATOM 745 N N . GLN A 1 99 ? -2.266 2.689 -7.385 1.00 98.19 99 GLN A N 1
ATOM 746 C CA . GLN A 1 99 ? -1.151 3.254 -8.147 1.00 98.19 99 GLN A CA 1
ATOM 747 C C . GLN A 1 99 ? 0.014 2.268 -8.264 1.00 98.19 99 GLN A C 1
ATOM 749 O O . GLN A 1 99 ? 0.539 2.099 -9.361 1.00 98.19 99 GLN A O 1
ATOM 754 N N . ALA A 1 100 ? 0.378 1.574 -7.181 1.00 97.69 100 ALA A N 1
ATOM 755 C CA . ALA A 1 100 ? 1.402 0.532 -7.224 1.00 97.69 100 ALA A CA 1
ATOM 756 C C . ALA A 1 100 ? 1.034 -0.548 -8.254 1.00 97.69 100 ALA A C 1
ATOM 758 O O . ALA A 1 100 ? 1.802 -0.819 -9.168 1.00 97.69 100 ALA A O 1
ATOM 759 N N . TYR A 1 101 ? -0.201 -1.057 -8.205 1.00 97.56 101 TYR A N 1
ATOM 760 C CA . TYR A 1 101 ? -0.717 -2.062 -9.140 1.00 97.56 101 TYR A CA 1
ATOM 761 C C . TYR A 1 101 ? -0.683 -1.614 -10.606 1.00 97.56 101 TYR A C 1
ATOM 763 O O . TYR A 1 101 ? -0.481 -2.425 -11.516 1.00 97.56 101 TYR A O 1
ATOM 771 N N . HIS A 1 102 ? -0.922 -0.326 -10.855 1.00 97.19 102 HIS A N 1
ATOM 772 C CA . HIS A 1 102 ? -0.896 0.227 -12.202 1.00 97.19 102 HIS A CA 1
ATOM 773 C C . HIS A 1 102 ? 0.512 0.197 -12.812 1.00 97.19 102 HIS A C 1
ATOM 775 O O . HIS A 1 102 ? 0.645 -0.101 -13.998 1.00 97.19 102 HIS A O 1
ATOM 781 N N . PHE A 1 103 ? 1.547 0.474 -12.012 1.00 96.62 103 PHE A N 1
ATOM 782 C CA . PHE A 1 103 ? 2.940 0.487 -12.469 1.00 96.62 103 PHE A CA 1
ATOM 783 C C . PHE A 1 103 ? 3.668 -0.849 -12.291 1.00 96.62 103 PHE A C 1
ATOM 785 O O . PHE A 1 103 ? 4.735 -1.020 -12.872 1.00 96.62 103 PHE A O 1
ATOM 792 N N . SER A 1 104 ? 3.110 -1.787 -11.525 1.00 95.56 104 SER A N 1
ATOM 793 C CA . SER A 1 104 ? 3.760 -3.059 -11.222 1.00 95.56 104 SER A CA 1
ATOM 794 C C . SER A 1 104 ? 3.877 -3.977 -12.439 1.00 95.56 104 SER A C 1
ATOM 796 O O . SER A 1 104 ? 3.012 -3.994 -13.326 1.00 95.56 104 SER A O 1
ATOM 798 N N . ALA A 1 105 ? 4.909 -4.821 -12.422 1.00 93.19 105 ALA A N 1
ATOM 799 C CA . ALA A 1 105 ? 5.008 -5.954 -13.328 1.00 93.19 105 ALA A CA 1
ATOM 800 C C . ALA A 1 105 ? 3.896 -6.979 -13.040 1.00 93.19 105 ALA A C 1
ATOM 802 O O . ALA A 1 105 ? 3.261 -6.965 -11.980 1.00 93.19 105 ALA A O 1
ATOM 803 N N . GLU A 1 106 ? 3.647 -7.880 -13.993 1.00 92.44 106 GLU A N 1
ATOM 804 C CA . GLU A 1 106 ? 2.561 -8.866 -13.898 1.00 92.44 106 GLU A CA 1
ATOM 805 C C . GLU A 1 106 ? 2.734 -9.814 -12.700 1.00 92.44 106 GLU A C 1
ATOM 807 O O . GLU A 1 106 ? 1.761 -10.163 -12.034 1.00 92.44 106 GLU A O 1
ATOM 812 N N . GLN A 1 107 ? 3.979 -10.170 -12.377 1.00 91.94 107 GLN A N 1
ATOM 813 C CA . GLN A 1 107 ? 4.318 -11.040 -11.247 1.00 91.94 107 GLN A CA 1
ATOM 814 C C . GLN A 1 107 ? 3.910 -10.449 -9.882 1.00 91.94 107 GLN A C 1
ATOM 816 O O . GLN A 1 107 ? 3.463 -11.185 -9.001 1.00 91.94 107 GLN A O 1
ATOM 821 N N . ASP A 1 108 ? 3.950 -9.122 -9.736 1.00 93.50 108 ASP A N 1
ATOM 822 C CA . ASP A 1 108 ? 3.676 -8.434 -8.465 1.00 93.50 108 ASP A CA 1
ATOM 823 C C . ASP A 1 108 ? 2.193 -8.077 -8.293 1.00 93.50 108 ASP A C 1
ATOM 825 O O . ASP A 1 108 ? 1.724 -7.761 -7.194 1.00 93.50 108 ASP A O 1
ATOM 829 N N . LYS A 1 109 ? 1.397 -8.184 -9.365 1.00 94.75 109 LYS A N 1
ATOM 830 C CA . LYS A 1 109 ? -0.045 -7.892 -9.335 1.00 94.75 109 LYS A CA 1
ATOM 831 C C . LYS A 1 109 ? -0.817 -8.821 -8.399 1.00 94.75 109 LYS A C 1
ATOM 833 O O . LYS A 1 109 ? -1.802 -8.392 -7.793 1.00 94.75 109 LYS A O 1
ATOM 838 N N . GLY A 1 110 ? -0.392 -10.079 -8.271 1.00 96.38 110 GLY A N 1
ATOM 839 C CA . GLY A 1 110 ? -1.010 -11.063 -7.375 1.00 96.38 110 GLY A CA 1
ATOM 840 C C . GLY A 1 110 ? -0.932 -10.649 -5.897 1.00 96.38 110 GLY A C 1
ATOM 841 O O . GLY A 1 110 ? -1.978 -10.485 -5.254 1.00 96.38 110 GLY A O 1
ATOM 842 N N . PRO A 1 111 ? 0.280 -10.428 -5.356 1.00 96.69 111 PRO A N 1
ATOM 843 C CA . PRO A 1 111 ? 0.478 -9.882 -4.015 1.00 96.69 111 PRO A CA 1
ATOM 844 C C . PRO A 1 111 ? -0.274 -8.565 -3.772 1.00 96.69 111 PRO A C 1
ATOM 846 O O . PRO A 1 111 ? -1.006 -8.449 -2.787 1.00 96.69 111 PRO A O 1
ATOM 849 N N . LEU A 1 112 ? -0.196 -7.606 -4.702 1.00 97.12 112 LEU A N 1
ATOM 850 C CA . LEU A 1 112 ? -0.871 -6.309 -4.567 1.00 97.12 112 LEU A CA 1
ATOM 85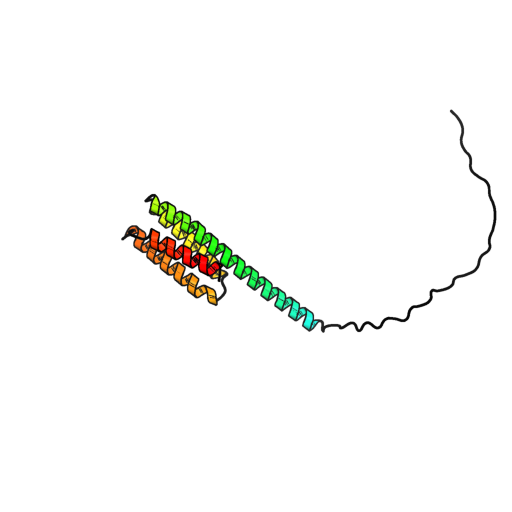1 C C . LEU A 1 112 ? -2.399 -6.441 -4.480 1.00 97.12 112 LEU A C 1
ATOM 853 O O . LEU A 1 112 ? -3.035 -5.790 -3.649 1.00 97.12 112 LEU A O 1
ATOM 857 N N . ASN A 1 113 ? -3.008 -7.325 -5.275 1.00 97.25 113 ASN A N 1
ATOM 858 C CA . ASN A 1 113 ? -4.440 -7.618 -5.165 1.00 97.25 113 ASN A CA 1
ATOM 859 C C . ASN A 1 113 ? -4.805 -8.265 -3.825 1.00 97.25 113 ASN A C 1
ATOM 861 O O . ASN A 1 113 ? -5.862 -7.967 -3.266 1.00 97.25 113 ASN A O 1
ATOM 865 N N . THR A 1 114 ? -3.926 -9.109 -3.285 1.00 97.50 114 THR A N 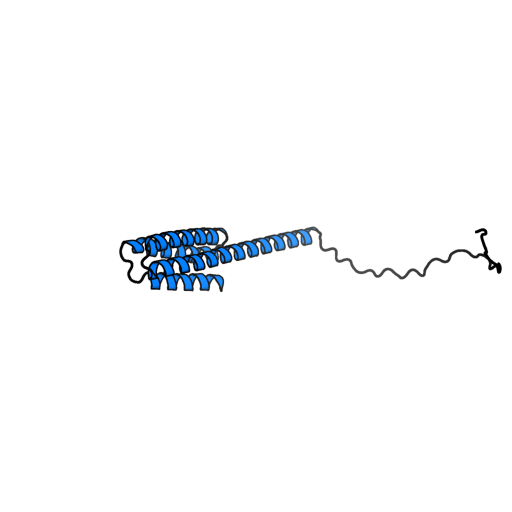1
ATOM 866 C CA . THR A 1 114 ? -4.128 -9.726 -1.969 1.00 97.50 114 THR A CA 1
ATOM 867 C C . THR A 1 114 ? -4.128 -8.666 -0.869 1.00 97.50 114 THR A C 1
ATOM 869 O O . THR A 1 114 ? -5.012 -8.677 -0.013 1.00 97.50 114 THR A O 1
ATOM 872 N N . PHE A 1 115 ? -3.212 -7.695 -0.926 1.00 97.75 115 PHE A N 1
ATOM 873 C CA . PHE A 1 115 ? -3.184 -6.577 0.020 1.00 97.75 115 PHE A CA 1
ATOM 874 C C . PHE A 1 115 ? -4.442 -5.713 -0.053 1.00 97.75 115 PHE A C 1
ATOM 876 O O . PHE A 1 115 ? -5.008 -5.370 0.984 1.00 97.75 115 PHE A O 1
ATOM 883 N N . ARG A 1 116 ? -4.925 -5.404 -1.263 1.00 97.38 116 ARG A N 1
ATOM 884 C CA . ARG A 1 116 ? -6.174 -4.647 -1.470 1.00 97.38 116 ARG A CA 1
ATOM 885 C C . ARG A 1 116 ? -7.379 -5.373 -0.872 1.00 97.38 116 ARG A C 1
ATOM 887 O O . ARG A 1 116 ? -8.180 -4.757 -0.172 1.00 97.38 116 ARG A O 1
ATOM 894 N N . LEU A 1 117 ? -7.477 -6.685 -1.092 1.00 97.44 117 LEU A N 1
ATOM 895 C CA . LEU A 1 117 ? -8.545 -7.506 -0.523 1.00 97.44 117 LEU A CA 1
ATOM 896 C C . LEU A 1 117 ? -8.487 -7.537 1.011 1.00 97.44 117 LEU A C 1
ATOM 898 O O . LEU A 1 117 ? -9.505 -7.316 1.662 1.00 97.44 117 LEU A O 1
ATOM 902 N N . GLN A 1 118 ? -7.305 -7.773 1.588 1.00 96.88 118 GLN A N 1
ATOM 903 C CA . GLN A 1 118 ? -7.113 -7.777 3.043 1.00 96.88 118 GLN A CA 1
ATOM 904 C C . GLN A 1 118 ? -7.466 -6.422 3.661 1.00 96.88 118 GLN A C 1
ATOM 906 O O . GLN A 1 118 ? -8.132 -6.373 4.692 1.00 96.88 118 GLN A O 1
ATOM 911 N N . LEU A 1 119 ? -7.075 -5.324 3.013 1.00 97.12 119 LEU A N 1
ATOM 912 C CA . LEU A 1 119 ? -7.414 -3.978 3.460 1.00 97.12 119 LEU A CA 1
ATOM 913 C C . LEU A 1 119 ? -8.926 -3.719 3.406 1.00 97.12 119 LEU A C 1
ATOM 915 O O . LEU A 1 119 ? -9.467 -3.150 4.348 1.00 97.12 119 LEU A O 1
ATOM 919 N N . SER A 1 120 ? -9.615 -4.173 2.352 1.00 95.62 120 SER A N 1
ATOM 920 C CA . SER A 1 120 ? -11.081 -4.084 2.269 1.00 95.62 120 SER A CA 1
ATOM 921 C C . SER A 1 120 ? -11.747 -4.822 3.427 1.00 95.62 120 SER A C 1
ATOM 923 O O . SER A 1 120 ? -12.592 -4.248 4.099 1.00 95.62 120 SER A O 1
ATOM 925 N N . GLN A 1 121 ? -11.319 -6.056 3.711 1.00 95.19 121 GLN A N 1
ATOM 926 C CA . GLN A 1 121 ? -11.865 -6.855 4.813 1.00 95.19 121 GLN A CA 1
ATOM 927 C C . GLN A 1 121 ? -11.633 -6.194 6.177 1.00 95.19 121 GLN A C 1
ATOM 929 O O . GLN A 1 121 ? -12.531 -6.163 7.010 1.00 95.19 121 GLN A O 1
ATOM 934 N N . ILE A 1 122 ? -10.441 -5.634 6.403 1.00 96.06 122 ILE A N 1
ATOM 935 C CA . ILE A 1 122 ? -10.126 -4.889 7.631 1.00 96.06 122 ILE A CA 1
ATOM 936 C C . ILE A 1 122 ? -11.038 -3.666 7.775 1.00 96.06 122 ILE A C 1
ATOM 938 O O . ILE A 1 122 ? -11.508 -3.387 8.876 1.00 96.06 122 ILE A O 1
ATOM 942 N N . ARG A 1 123 ? -11.293 -2.947 6.679 1.00 95.19 123 ARG A N 1
ATOM 943 C CA . ARG A 1 123 ? -12.161 -1.767 6.674 1.00 95.19 123 ARG A CA 1
ATOM 944 C C . ARG A 1 123 ? -13.626 -2.130 6.923 1.00 95.19 123 ARG A C 1
ATOM 946 O O . ARG A 1 123 ? -14.296 -1.444 7.683 1.00 95.19 123 ARG A O 1
ATOM 953 N N . ASP A 1 124 ? -14.104 -3.227 6.341 1.00 94.38 124 ASP A N 1
ATOM 954 C CA . ASP A 1 124 ? -15.461 -3.735 6.580 1.00 94.38 124 ASP A CA 1
ATOM 955 C C . ASP A 1 124 ? -15.643 -4.158 8.052 1.00 94.38 124 ASP A C 1
ATOM 957 O O . ASP A 1 124 ? -16.668 -3.866 8.672 1.00 94.38 124 ASP A O 1
ATOM 961 N N . ASP A 1 125 ? -14.616 -4.777 8.645 1.00 95.00 125 ASP A N 1
ATOM 962 C CA . ASP A 1 125 ? -14.602 -5.164 10.059 1.00 95.00 125 ASP A CA 1
ATOM 963 C C . ASP A 1 125 ? -14.484 -3.954 11.010 1.00 95.00 125 ASP A C 1
ATOM 965 O O . ASP A 1 125 ? -14.911 -4.047 12.161 1.00 95.00 125 AS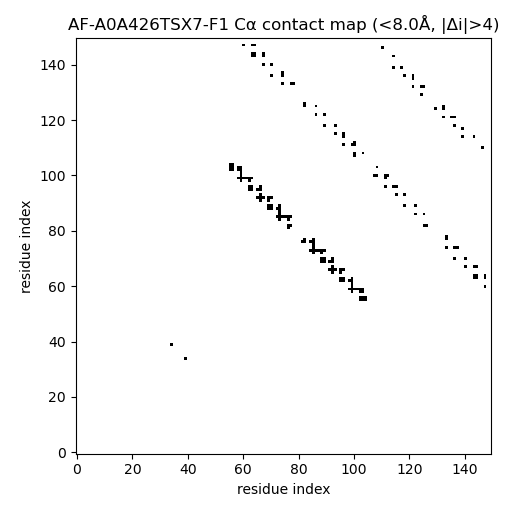P A O 1
ATOM 969 N N . LEU A 1 126 ? -13.965 -2.805 10.558 1.00 93.56 126 LEU A N 1
ATOM 970 C CA . LEU A 1 126 ? -13.694 -1.619 11.386 1.00 93.56 126 LEU A CA 1
ATOM 971 C C . LEU A 1 126 ? -14.904 -1.138 12.192 1.00 93.56 126 LEU A C 1
ATOM 973 O O . LEU A 1 126 ? -14.772 -0.818 13.372 1.00 93.56 126 LEU A O 1
ATOM 977 N N . HIS A 1 127 ? -16.083 -1.117 11.571 1.00 86.50 127 HIS A N 1
ATOM 978 C CA . HIS A 1 127 ? -17.322 -0.669 12.214 1.00 86.50 127 HIS A CA 1
ATOM 979 C C . HIS A 1 127 ? -18.136 -1.811 12.835 1.00 86.50 127 HIS A C 1
ATOM 981 O O . HIS A 1 127 ? -19.101 -1.557 13.554 1.00 86.50 127 HIS A O 1
ATOM 987 N N . LEU A 1 128 ? -17.771 -3.064 12.553 1.00 91.06 128 LEU A N 1
ATOM 988 C CA . LEU A 1 128 ? -18.497 -4.245 13.018 1.00 91.06 128 LEU A CA 1
ATOM 989 C C . LEU A 1 128 ? -17.833 -4.880 14.242 1.00 91.06 128 LEU A C 1
ATOM 991 O O . LEU A 1 128 ? -18.518 -5.202 15.213 1.00 91.06 128 LEU A O 1
ATOM 995 N N . ARG A 1 129 ? -16.519 -5.116 14.162 1.00 90.69 129 ARG A N 1
ATOM 996 C CA . ARG A 1 129 ? -15.684 -5.848 15.125 1.00 90.69 129 ARG A CA 1
ATOM 997 C C . ARG A 1 129 ? -14.240 -5.328 15.061 1.00 90.69 129 ARG A C 1
ATOM 999 O O . ARG A 1 129 ? -13.401 -5.925 14.380 1.00 90.69 129 ARG A O 1
ATOM 1006 N N . PRO A 1 130 ? -13.928 -4.212 15.744 1.00 87.38 130 PRO A N 1
ATOM 1007 C CA . PRO A 1 130 ? -12.604 -3.596 15.684 1.00 87.38 130 PRO A CA 1
ATOM 1008 C C . PRO A 1 130 ? -11.516 -4.397 16.424 1.00 87.38 130 PRO A C 1
ATOM 1010 O O . PRO A 1 130 ? -10.337 -4.031 16.395 1.00 87.38 130 PRO A O 1
ATOM 1013 N N . GLU A 1 131 ? -11.865 -5.494 17.099 1.00 88.50 131 GLU A N 1
ATOM 1014 C CA . GLU A 1 131 ? -10.928 -6.252 17.916 1.00 88.50 131 GLU A CA 1
ATOM 1015 C C . GLU A 1 131 ? -9.829 -6.912 17.069 1.00 88.50 131 GLU A C 1
ATOM 1017 O O . GLU A 1 131 ? -10.065 -7.758 16.206 1.00 88.50 131 GLU A O 1
ATOM 1022 N N . GLY A 1 132 ? -8.575 -6.562 17.360 1.00 90.50 132 GLY A N 1
ATOM 1023 C CA . GLY A 1 132 ? -7.411 -7.171 16.714 1.00 90.50 132 GLY A CA 1
ATOM 1024 C C . GLY A 1 132 ? -7.074 -6.617 15.325 1.00 90.50 132 GLY A C 1
ATOM 1025 O O . GLY A 1 132 ? -6.123 -7.114 14.710 1.00 90.50 132 GLY A O 1
ATOM 1026 N N . LEU A 1 133 ? -7.764 -5.572 14.850 1.00 94.75 133 LEU A N 1
ATOM 1027 C CA . LEU A 1 133 ? -7.440 -4.917 13.576 1.00 94.75 133 LEU A CA 1
ATOM 1028 C C . LEU A 1 133 ? -6.022 -4.339 13.558 1.00 94.75 133 LEU A C 1
ATOM 1030 O O . LEU A 1 133 ? -5.320 -4.505 12.564 1.00 94.75 133 LEU A O 1
ATOM 1034 N N . ASP A 1 134 ? -5.527 -3.809 14.681 1.00 94.12 134 ASP A N 1
ATOM 1035 C CA . ASP A 1 134 ? -4.138 -3.337 14.799 1.00 94.12 134 ASP A CA 1
ATOM 1036 C C . ASP A 1 134 ? -3.108 -4.420 14.481 1.00 94.12 134 ASP A C 1
ATOM 1038 O O . ASP A 1 134 ? -2.021 -4.160 13.961 1.00 94.12 134 ASP A O 1
ATOM 1042 N N . ARG A 1 135 ? -3.399 -5.666 14.869 1.00 95.19 135 ARG A N 1
ATOM 1043 C CA . ARG A 1 135 ? -2.496 -6.791 14.616 1.00 95.19 135 ARG A CA 1
ATOM 1044 C C . ARG A 1 135 ? -2.514 -7.154 13.138 1.00 95.19 135 ARG A C 1
ATOM 1046 O O . ARG A 1 135 ? -1.449 -7.371 12.566 1.00 95.19 135 ARG A O 1
ATOM 1053 N N . ARG A 1 136 ? -3.704 -7.184 12.532 1.00 96.19 136 ARG A N 1
ATOM 1054 C CA . ARG A 1 136 ? -3.883 -7.461 11.101 1.00 96.19 136 ARG A CA 1
ATOM 1055 C C . ARG A 1 136 ? -3.227 -6.389 10.234 1.00 96.19 136 ARG A C 1
ATOM 1057 O O . ARG A 1 136 ? -2.500 -6.736 9.313 1.00 96.19 136 ARG A O 1
ATOM 1064 N N . LEU A 1 137 ? -3.398 -5.110 10.567 1.00 96.44 137 LEU A N 1
ATOM 1065 C CA . LEU A 1 137 ? -2.739 -4.005 9.869 1.00 96.44 137 LEU A CA 1
ATOM 1066 C C . LEU A 1 137 ? -1.217 -4.067 10.004 1.00 96.44 137 LEU A C 1
ATOM 1068 O O . LEU A 1 137 ? -0.516 -3.964 9.004 1.00 96.44 137 LEU A O 1
ATOM 1072 N N . ARG A 1 138 ? -0.681 -4.326 11.203 1.00 96.88 138 ARG A N 1
ATOM 1073 C CA . ARG A 1 138 ? 0.771 -4.523 11.370 1.00 96.88 138 ARG A CA 1
ATOM 1074 C C . ARG A 1 138 ? 1.303 -5.692 10.547 1.00 96.88 138 ARG A C 1
ATOM 1076 O O . ARG A 1 138 ? 2.373 -5.581 9.964 1.00 96.88 138 ARG A O 1
ATOM 1083 N N . GLN A 1 139 ? 0.558 -6.792 10.470 1.00 97.00 139 GLN A N 1
ATOM 1084 C CA . GLN A 1 139 ? 0.927 -7.918 9.617 1.00 97.00 139 GLN A CA 1
ATOM 1085 C C . GLN A 1 139 ? 0.909 -7.526 8.134 1.00 97.00 139 GLN A C 1
ATOM 1087 O O . GLN A 1 139 ? 1.871 -7.807 7.424 1.00 97.00 139 GLN A O 1
ATOM 1092 N N . LEU A 1 140 ? -0.147 -6.846 7.681 1.00 97.31 140 LEU A N 1
ATOM 1093 C CA . LEU A 1 140 ? -0.268 -6.348 6.311 1.00 97.31 140 LEU A CA 1
ATOM 1094 C C . LEU A 1 140 ? 0.905 -5.424 5.949 1.00 97.31 140 LEU A C 1
ATOM 1096 O O . LEU A 1 140 ? 1.510 -5.583 4.894 1.00 97.31 140 LEU A O 1
ATOM 1100 N N . ARG A 1 141 ? 1.288 -4.529 6.863 1.00 97.25 141 ARG A N 1
ATOM 1101 C CA . ARG A 1 141 ? 2.458 -3.653 6.735 1.00 97.25 141 ARG A CA 1
ATOM 1102 C C . ARG A 1 141 ? 3.751 -4.436 6.509 1.00 97.25 141 ARG A C 1
ATOM 1104 O O . ARG A 1 141 ? 4.516 -4.108 5.609 1.00 97.25 141 ARG A O 1
ATOM 1111 N N . THR A 1 142 ? 4.005 -5.464 7.321 1.00 97.12 142 THR A N 1
ATOM 1112 C CA . THR A 1 142 ? 5.197 -6.313 7.174 1.00 97.12 142 THR A CA 1
ATOM 1113 C C . THR A 1 142 ? 5.211 -7.026 5.824 1.00 97.12 142 THR A C 1
ATOM 1115 O O . THR A 1 142 ? 6.258 -7.081 5.186 1.00 97.12 142 THR A O 1
ATOM 1118 N N . LEU A 1 143 ? 4.059 -7.525 5.366 1.00 96.81 143 LEU A N 1
ATOM 1119 C CA . LEU A 1 143 ? 3.950 -8.175 4.060 1.00 96.81 143 LEU A CA 1
ATOM 1120 C C . LEU A 1 143 ? 4.203 -7.195 2.905 1.00 96.81 143 LEU A C 1
ATOM 1122 O O . LEU A 1 143 ? 4.934 -7.532 1.978 1.00 96.81 143 LEU A O 1
ATOM 1126 N N . MET A 1 144 ? 3.660 -5.976 2.977 1.00 96.50 144 MET A N 1
ATOM 1127 C CA . MET A 1 144 ? 3.924 -4.934 1.977 1.00 96.50 144 MET A CA 1
ATOM 1128 C C . MET A 1 144 ? 5.409 -4.587 1.894 1.00 96.50 144 MET A C 1
ATOM 1130 O O . MET A 1 144 ? 5.949 -4.516 0.798 1.00 96.50 144 MET A O 1
ATOM 1134 N N . LEU A 1 145 ? 6.079 -4.417 3.037 1.00 96.19 145 LEU A N 1
ATOM 1135 C CA . LEU A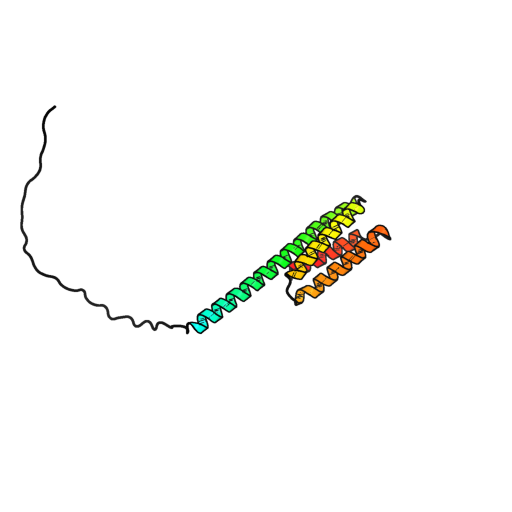 1 145 ? 7.517 -4.141 3.065 1.00 96.19 145 LEU A C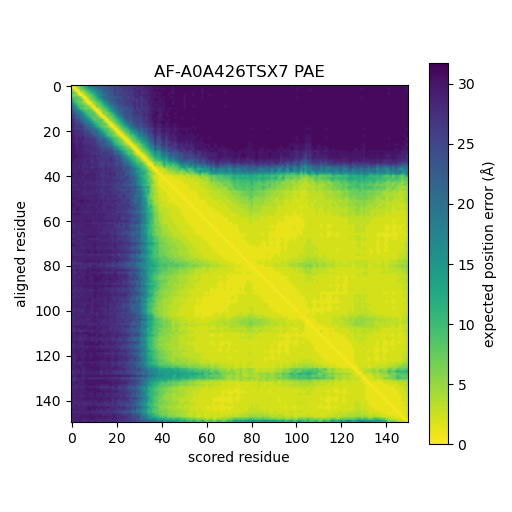A 1
ATOM 1136 C C . LEU A 1 145 ? 8.334 -5.295 2.480 1.00 96.19 145 LEU A C 1
ATOM 1138 O O . LEU A 1 145 ? 9.238 -5.052 1.695 1.00 96.19 145 LEU A O 1
ATOM 1142 N N . SER A 1 146 ? 7.962 -6.544 2.776 1.00 95.94 146 SER A N 1
ATOM 1143 C CA . SER A 1 146 ? 8.660 -7.703 2.209 1.00 95.94 146 SER A CA 1
ATOM 1144 C C . SER A 1 146 ? 8.553 -7.812 0.687 1.00 95.94 146 SER A C 1
ATOM 1146 O O . SER A 1 146 ? 9.413 -8.432 0.081 1.00 95.94 146 SER A O 1
ATOM 1148 N N . LEU A 1 147 ? 7.517 -7.222 0.076 1.00 93.56 147 LEU A N 1
ATOM 1149 C CA . LEU A 1 147 ? 7.378 -7.179 -1.380 1.00 93.56 147 LEU A CA 1
ATOM 1150 C C . LEU A 1 147 ? 8.290 -6.117 -2.014 1.00 93.56 147 LEU A C 1
ATOM 1152 O O . LEU A 1 147 ? 8.704 -6.298 -3.146 1.00 93.56 147 LEU A O 1
ATOM 1156 N N . VAL A 1 148 ? 8.610 -5.033 -1.297 1.00 91.56 148 VAL A N 1
ATOM 1157 C CA . VAL A 1 148 ? 9.569 -4.013 -1.768 1.00 91.56 148 VAL A CA 1
ATOM 1158 C C . VAL A 1 148 ? 11.004 -4.552 -1.751 1.00 91.56 148 VAL A C 1
ATOM 1160 O O . VAL A 1 148 ? 11.816 -4.166 -2.583 1.00 91.56 148 VAL A O 1
ATOM 1163 N N . ASP A 1 149 ? 11.319 -5.427 -0.793 1.00 85.69 149 ASP A N 1
ATOM 1164 C CA . ASP A 1 149 ? 12.660 -5.997 -0.606 1.00 85.69 149 ASP A CA 1
ATOM 1165 C C . ASP A 1 149 ? 12.937 -7.250 -1.470 1.00 85.69 149 ASP A C 1
ATOM 1167 O O . ASP A 1 149 ? 14.037 -7.805 -1.384 1.00 85.69 149 ASP A O 1
ATOM 1171 N N . ALA A 1 150 ? 11.947 -7.735 -2.231 1.00 77.75 150 ALA A N 1
ATOM 1172 C CA . ALA A 1 150 ? 11.998 -8.996 -2.982 1.00 77.75 150 ALA A CA 1
ATOM 1173 C C . ALA A 1 150 ? 12.630 -8.831 -4.371 1.00 77.75 150 ALA A C 1
ATOM 1175 O O . ALA A 1 150 ? 13.626 -9.545 -4.640 1.00 77.75 150 ALA A O 1
#

Sequence (150 aa):
MLFAPALPPTTATIAAVAPTAPPTAPPANTPASSLPADLSENLLRLALIDLEDQQRHLRSDLYLLRAVVQLDDALLALQTNQFEEADRAMLLVYRALDQAYHFSAEQDKGPLNTFRLQLSQIRDDLHLRPEGLDRRLRQLRTLMLSLVDA

Mean predicted aligned error: 13.28 Å

pLDDT: mean 83.94, std 20.2, range [33.59, 98.31]

Secondary structure (DSSP, 8-state):
------------------------PPP---------HHHHHHHHHHHHHHHHHHHHHHHHHHHHHHHHHHHHHHHHHHHTT-HHHHHHHHHHHHHHHHHHHHHS-HHHHHHHHHHHHHHHHHHHHHTT--TTHHHHHHHHHHHHHHHH--

Nearest PDB structures (foldseek):
  7n9z-assembly1_H  TM=7.072E-01  e=1.280E-01  Escherichia coli
  8th3-assembly1_A  TM=6.490E-01  e=8.915E-01  Camelidae
  5xsj-assembly1_L  TM=5.044E-01  e=8.027E-01  Clostridium beijerinckii NCIMB 8052
  8xyv-assembly1_A  TM=4.960E-01  e=3.873E+00  synthetic construct
  8xyv-assembly2_B  TM=5.223E-01  e=9.449E+00  synthetic construct

Solvent-accessible surface area (backbone atoms only — not comparable to full-atom values): 8880 Å² total; per-residue (Å²): 139,88,87,86,87,88,86,87,83,90,89,88,89,83,85,91,82,85,90,81,82,77,89,81,74,79,82,80,82,69,82,78,80,71,68,56,67,68,57,56,52,53,50,51,51,49,54,50,52,52,50,53,50,51,51,30,44,54,51,14,44,52,25,44,52,49,18,45,56,31,45,51,52,18,47,54,22,50,77,70,69,34,57,74,54,18,52,54,26,47,54,49,22,49,53,25,44,53,51,13,50,71,38,36,56,78,83,53,39,59,61,50,51,51,52,51,52,53,50,49,54,51,57,64,31,52,84,77,56,56,78,63,46,66,56,53,50,54,50,51,43,54,54,56,51,52,63,70,75,106

Organism: NCBI:txid2491704